Protein AF-A0A838VM88-F1 (afdb_monomer_lite)

Sequence (114 aa):
MNNPKVYLKPNAFLEPLFNQWYAWSYLISPATSAMYMANLQLKILQSFIATPQVHVSAMKNPANLGAPFISYDASKVGEIKELMEKTITKQSYILDFANAVKTLDKKLKEEAKG

Structure (mmCIF, N/CA/C/O backbone):
data_AF-A0A838VM88-F1
#
_entry.id   AF-A0A838VM88-F1
#
loop_
_atom_site.group_PDB
_atom_site.id
_atom_site.type_symbol
_atom_site.label_atom_id
_atom_site.label_alt_id
_atom_site.label_comp_id
_atom_site.label_asym_id
_atom_site.label_entity_id
_atom_site.label_seq_id
_atom_site.pdbx_PDB_ins_code
_atom_site.Cartn_x
_atom_site.Cartn_y
_atom_site.Cartn_z
_atom_site.occupancy
_atom_site.B_iso_or_equiv
_atom_site.auth_seq_id
_atom_site.auth_comp_id
_atom_site.auth_asym_id
_atom_site.auth_atom_id
_atom_site.pdbx_PDB_model_num
ATOM 1 N N . MET A 1 1 ? 10.326 -40.172 -16.518 1.00 56.88 1 MET A N 1
ATOM 2 C CA . MET A 1 1 ? 10.863 -38.829 -16.831 1.00 56.88 1 MET A CA 1
ATOM 3 C C . MET A 1 1 ? 11.637 -38.352 -15.617 1.00 56.88 1 MET A C 1
ATOM 5 O O . MET A 1 1 ? 11.064 -38.331 -14.536 1.00 56.88 1 MET A O 1
ATOM 9 N N . ASN A 1 2 ? 12.933 -38.080 -15.763 1.00 77.25 2 ASN A N 1
ATOM 10 C CA . ASN A 1 2 ? 13.800 -37.693 -14.651 1.00 77.25 2 ASN A CA 1
ATOM 11 C C . ASN A 1 2 ? 13.842 -36.158 -14.601 1.00 77.25 2 ASN A C 1
ATOM 13 O O . ASN A 1 2 ? 14.451 -35.548 -15.474 1.00 77.25 2 ASN A O 1
ATOM 17 N N . ASN A 1 3 ? 13.145 -35.535 -13.646 1.00 85.88 3 ASN A N 1
ATOM 18 C CA . ASN A 1 3 ? 13.198 -34.082 -13.468 1.00 85.88 3 ASN A CA 1
ATOM 19 C C . ASN A 1 3 ? 14.406 -33.741 -12.580 1.00 85.88 3 ASN A C 1
ATOM 21 O O . ASN A 1 3 ? 14.421 -34.154 -11.416 1.00 85.88 3 ASN A O 1
ATOM 25 N N . PRO A 1 4 ? 15.428 -33.032 -13.092 1.00 90.12 4 PRO A N 1
ATOM 26 C CA . PRO A 1 4 ? 16.599 -32.696 -12.297 1.00 90.12 4 PRO A CA 1
ATOM 27 C C . PRO A 1 4 ? 16.209 -31.765 -11.143 1.00 90.12 4 PRO A C 1
ATOM 29 O O . PRO A 1 4 ? 15.419 -30.836 -11.315 1.00 90.12 4 PRO A O 1
ATOM 32 N N . LYS A 1 5 ? 16.776 -32.003 -9.955 1.00 93.38 5 LYS A N 1
ATOM 33 C CA . LYS A 1 5 ? 16.647 -31.070 -8.829 1.00 93.38 5 LYS A CA 1
ATOM 34 C C . LYS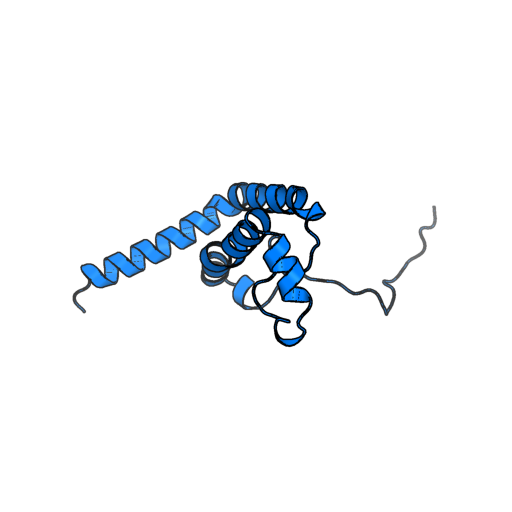 A 1 5 ? 17.394 -29.781 -9.174 1.00 93.38 5 LYS A C 1
ATOM 36 O O . LYS A 1 5 ? 18.547 -29.832 -9.592 1.00 93.38 5 LYS A O 1
ATOM 41 N N . VAL A 1 6 ? 16.738 -28.642 -8.983 1.00 95.19 6 VAL A N 1
ATOM 42 C CA . VAL A 1 6 ? 17.291 -27.307 -9.242 1.00 95.19 6 VAL A CA 1
ATOM 43 C C . VAL A 1 6 ? 17.239 -26.457 -7.974 1.00 95.19 6 VAL A C 1
ATOM 45 O O . VAL A 1 6 ? 16.429 -26.714 -7.084 1.00 95.19 6 VAL A O 1
ATOM 48 N N . TYR A 1 7 ? 18.099 -25.442 -7.904 1.00 95.31 7 TYR A N 1
ATOM 49 C CA . TYR A 1 7 ? 18.167 -24.475 -6.806 1.00 95.31 7 TYR A CA 1
ATOM 50 C C . TYR A 1 7 ? 17.987 -23.056 -7.345 1.00 95.31 7 TYR A C 1
ATOM 52 O O . TYR A 1 7 ? 18.224 -22.792 -8.527 1.00 95.31 7 TYR A O 1
ATOM 60 N N . LEU A 1 8 ? 17.586 -22.132 -6.471 1.00 96.06 8 LEU A N 1
ATOM 61 C CA . LEU A 1 8 ? 17.547 -20.714 -6.802 1.00 96.06 8 LEU A CA 1
ATOM 62 C C . LEU A 1 8 ? 18.973 -20.191 -7.041 1.00 96.06 8 LEU A C 1
ATOM 64 O O . LEU A 1 8 ? 19.915 -20.600 -6.361 1.00 96.06 8 LEU A O 1
ATOM 68 N N . LYS A 1 9 ? 19.141 -19.277 -8.002 1.00 97.12 9 LYS A N 1
ATOM 69 C CA . LYS A 1 9 ? 20.441 -18.640 -8.235 1.00 97.12 9 LYS A CA 1
ATOM 70 C C . LYS A 1 9 ? 20.849 -17.799 -7.013 1.00 97.12 9 LYS A C 1
ATOM 72 O O . LYS A 1 9 ? 19.992 -17.100 -6.476 1.00 97.12 9 LYS A O 1
ATOM 77 N N . PRO A 1 10 ? 22.139 -17.767 -6.626 1.00 96.19 10 PRO A N 1
ATOM 78 C CA . PRO A 1 10 ? 22.605 -16.953 -5.497 1.00 96.19 10 PRO A CA 1
ATOM 79 C C . PRO A 1 10 ? 22.342 -15.447 -5.639 1.00 96.19 10 PRO A C 1
ATOM 81 O O . PRO A 1 10 ? 22.275 -14.739 -4.644 1.00 96.19 10 PRO A O 1
ATOM 84 N N . ASN A 1 11 ? 22.199 -14.954 -6.871 1.00 97.00 11 ASN A N 1
ATOM 85 C CA . ASN A 1 11 ? 21.913 -13.554 -7.180 1.00 97.00 11 ASN A CA 1
ATOM 86 C C . ASN A 1 11 ? 20.428 -13.281 -7.469 1.00 97.00 11 ASN A C 1
ATOM 88 O O . ASN A 1 11 ? 20.092 -12.213 -7.977 1.00 97.00 11 ASN A O 1
ATOM 92 N N . ALA A 1 12 ? 19.544 -14.245 -7.215 1.00 96.69 12 ALA A N 1
ATOM 93 C CA . ALA A 1 12 ? 18.116 -13.998 -7.292 1.00 96.69 12 ALA A CA 1
ATOM 94 C C . ALA A 1 12 ? 17.678 -13.183 -6.071 1.00 96.69 12 ALA A C 1
ATOM 96 O O . ALA A 1 12 ? 17.923 -13.577 -4.931 1.00 96.69 12 ALA A O 1
ATOM 97 N N . PHE A 1 13 ? 17.009 -12.063 -6.321 1.00 95.31 13 PHE A N 1
ATOM 98 C CA . PHE A 1 13 ? 16.414 -11.236 -5.282 1.00 95.31 13 PHE A CA 1
ATOM 99 C C . PHE A 1 13 ? 14.914 -11.523 -5.188 1.00 95.31 13 PHE A C 1
ATOM 101 O O . PHE A 1 13 ? 14.242 -11.663 -6.210 1.00 95.31 13 PHE A O 1
ATOM 108 N N . LEU A 1 14 ? 14.403 -11.646 -3.964 1.00 94.88 14 LEU A N 1
ATOM 109 C CA . LEU A 1 14 ? 12.993 -11.905 -3.685 1.00 94.88 14 LEU A CA 1
ATOM 110 C C . LEU A 1 14 ? 12.427 -10.714 -2.919 1.00 94.88 14 LEU A C 1
ATOM 112 O O . LEU A 1 14 ? 12.812 -10.471 -1.777 1.00 94.88 14 LEU A O 1
ATOM 116 N N . GLU A 1 15 ? 11.497 -9.999 -3.540 1.00 95.88 15 GLU A N 1
ATOM 117 C CA . GLU A 1 15 ? 10.825 -8.864 -2.916 1.00 95.88 15 GLU A CA 1
ATOM 118 C C . GLU A 1 15 ? 9.505 -9.314 -2.294 1.00 95.88 15 GLU A C 1
ATOM 120 O O . GLU A 1 15 ? 8.606 -9.765 -3.012 1.00 95.88 15 GLU A O 1
ATOM 125 N N . PRO A 1 16 ? 9.346 -9.212 -0.964 1.00 96.44 16 PRO A N 1
ATOM 126 C CA . PRO A 1 16 ? 8.064 -9.473 -0.344 1.00 96.44 16 PRO A CA 1
ATOM 127 C C . PRO A 1 16 ? 7.136 -8.292 -0.629 1.00 96.44 16 PRO A C 1
ATOM 129 O O . PRO A 1 16 ? 7.481 -7.139 -0.371 1.00 96.44 16 PRO A O 1
ATOM 132 N N . LEU A 1 17 ? 5.941 -8.577 -1.143 1.00 96.25 17 LEU A N 1
ATOM 133 C CA . LEU A 1 17 ? 4.955 -7.554 -1.474 1.00 96.25 17 LEU A CA 1
ATOM 134 C C . LEU A 1 17 ? 3.665 -7.752 -0.679 1.00 96.25 17 LEU A C 1
ATOM 136 O O . LEU A 1 17 ? 3.136 -8.859 -0.590 1.00 96.25 17 LEU A O 1
ATOM 140 N N . PHE A 1 18 ? 3.109 -6.651 -0.180 1.00 94.88 18 PHE A N 1
ATOM 141 C CA . PHE A 1 18 ? 1.753 -6.575 0.353 1.00 94.88 18 PHE A CA 1
ATOM 142 C C . PHE A 1 18 ?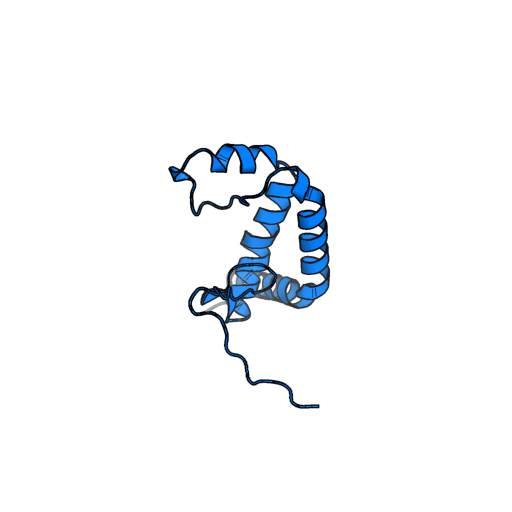 0.961 -5.558 -0.468 1.00 94.88 18 PHE A C 1
ATOM 144 O O . PHE A 1 18 ? 1.278 -4.371 -0.469 1.00 94.88 18 PHE A O 1
ATOM 151 N N . ASN A 1 19 ? -0.048 -6.022 -1.213 1.00 94.00 19 ASN A N 1
ATOM 152 C CA . ASN A 1 19 ? -0.809 -5.190 -2.159 1.00 94.00 19 ASN A CA 1
ATOM 153 C C . ASN A 1 19 ? 0.075 -4.403 -3.150 1.00 94.00 19 ASN A C 1
ATOM 155 O O . ASN A 1 19 ? -0.203 -3.249 -3.446 1.00 94.00 19 ASN A O 1
ATOM 159 N N . GLN A 1 20 ? 1.131 -5.044 -3.670 1.00 95.62 20 GLN A N 1
ATOM 160 C CA . GLN A 1 20 ? 2.124 -4.446 -4.585 1.00 95.62 20 GLN A CA 1
ATOM 161 C C . GLN A 1 20 ? 3.004 -3.342 -3.969 1.00 95.62 20 GLN A C 1
ATOM 163 O O . GLN A 1 20 ? 3.702 -2.639 -4.691 1.00 95.62 20 GLN A O 1
ATOM 168 N N . TRP A 1 21 ? 3.029 -3.223 -2.641 1.00 95.94 21 TRP A N 1
ATOM 169 C CA . TRP A 1 21 ? 4.000 -2.403 -1.915 1.00 95.94 21 TRP A CA 1
ATOM 170 C C . TRP A 1 21 ? 5.048 -3.288 -1.258 1.00 95.94 21 TRP A C 1
ATOM 172 O O . TRP A 1 21 ? 4.704 -4.361 -0.759 1.00 95.94 21 TRP A O 1
ATOM 182 N N . TYR A 1 22 ? 6.299 -2.825 -1.207 1.00 95.62 22 TYR A N 1
ATOM 183 C CA . TYR A 1 22 ? 7.360 -3.507 -0.468 1.00 95.62 22 TYR A CA 1
ATOM 184 C C . TYR A 1 22 ? 6.922 -3.756 0.979 1.00 95.62 22 TYR A C 1
ATOM 186 O O . TYR A 1 22 ? 6.489 -2.835 1.680 1.00 95.62 22 TYR A O 1
ATOM 194 N N . ALA A 1 23 ? 6.979 -5.011 1.413 1.00 96.50 23 ALA A N 1
ATOM 195 C CA . ALA A 1 23 ? 6.497 -5.413 2.721 1.00 96.50 23 ALA A CA 1
ATOM 196 C C . ALA A 1 23 ? 7.496 -5.025 3.817 1.00 96.50 23 ALA A C 1
ATOM 198 O O . ALA A 1 23 ? 8.693 -5.287 3.731 1.00 96.50 23 ALA A O 1
ATOM 199 N N . TRP A 1 24 ? 6.975 -4.426 4.883 1.00 96.69 24 TRP A N 1
ATOM 200 C CA . TRP A 1 24 ? 7.731 -4.003 6.060 1.00 96.69 24 TRP A CA 1
ATOM 201 C C . TRP A 1 24 ? 6.841 -4.098 7.305 1.00 96.69 24 TRP A C 1
ATOM 203 O O . TRP A 1 24 ? 5.629 -4.282 7.187 1.00 96.69 24 TRP A O 1
ATOM 213 N N . SER A 1 25 ? 7.420 -3.995 8.506 1.00 97.25 25 SER A N 1
ATOM 214 C CA . SER A 1 25 ? 6.775 -4.404 9.768 1.00 97.25 25 SER A CA 1
ATOM 215 C C . SER A 1 25 ? 5.396 -3.782 10.027 1.00 97.25 25 SER A C 1
ATOM 217 O O . SER A 1 25 ? 4.507 -4.449 10.553 1.00 97.25 25 SER A O 1
ATOM 219 N N . TYR A 1 26 ? 5.171 -2.533 9.608 1.00 96.62 26 TYR A N 1
ATOM 220 C CA . TYR A 1 26 ? 3.881 -1.852 9.775 1.00 96.62 26 TYR A CA 1
ATOM 221 C C . TYR A 1 26 ? 2.761 -2.394 8.877 1.00 96.62 26 TYR A C 1
ATOM 223 O O . TYR A 1 26 ? 1.590 -2.105 9.130 1.00 96.62 26 TYR A O 1
ATOM 231 N N . LEU A 1 27 ? 3.090 -3.187 7.856 1.00 96.31 27 LEU A N 1
ATOM 232 C CA . LEU A 1 27 ? 2.112 -3.840 6.985 1.00 96.31 27 LEU A CA 1
ATOM 233 C C . LEU A 1 27 ? 1.695 -5.231 7.487 1.00 96.31 27 LEU A C 1
ATOM 235 O O . LEU A 1 27 ? 0.818 -5.841 6.888 1.00 96.31 27 LEU A O 1
ATOM 239 N N . ILE A 1 28 ? 2.286 -5.719 8.585 1.00 93.56 28 ILE A N 1
ATOM 240 C CA . ILE A 1 28 ? 1.944 -7.022 9.174 1.00 93.56 28 ILE A CA 1
ATOM 241 C C . ILE A 1 28 ? 0.661 -6.921 10.009 1.00 93.56 28 ILE A C 1
ATOM 243 O O . ILE A 1 28 ? -0.243 -7.739 9.858 1.00 93.56 28 ILE A O 1
ATOM 247 N N . SER A 1 29 ? 0.561 -5.920 10.893 1.00 95.50 29 SER A N 1
ATOM 248 C CA . SER A 1 29 ? -0.632 -5.741 11.731 1.00 95.50 29 SER A CA 1
ATOM 249 C C . SER A 1 29 ? -1.810 -5.205 10.904 1.00 95.50 29 SER A C 1
ATOM 251 O O . SER A 1 29 ? -1.641 -4.224 10.167 1.00 95.50 29 SER A O 1
ATOM 253 N N . PRO A 1 30 ? -3.026 -5.770 11.042 1.00 92.88 30 PRO A N 1
ATOM 254 C CA . PRO A 1 30 ? -4.209 -5.285 10.331 1.00 92.88 30 PRO A CA 1
ATOM 255 C C . PRO A 1 30 ? -4.525 -3.812 10.616 1.00 92.88 30 PRO A C 1
ATOM 257 O O . PRO A 1 30 ? -4.896 -3.074 9.711 1.00 92.88 30 PRO A O 1
ATOM 260 N N . ALA A 1 31 ? -4.334 -3.356 11.858 1.00 95.19 31 ALA A N 1
ATOM 261 C CA . ALA A 1 31 ? -4.638 -1.979 12.252 1.00 95.19 31 ALA A CA 1
ATOM 262 C C . ALA A 1 31 ? -3.720 -0.967 11.568 1.00 95.19 31 ALA A C 1
ATOM 264 O O . ALA A 1 31 ? -4.189 -0.006 10.961 1.00 95.19 31 ALA A O 1
ATOM 265 N N . THR A 1 32 ? -2.409 -1.191 11.616 1.00 96.81 32 THR A N 1
ATOM 266 C CA . THR A 1 32 ? -1.451 -0.258 11.016 1.00 96.81 32 THR A CA 1
ATOM 267 C C . THR A 1 32 ? -1.448 -0.352 9.496 1.00 96.81 32 THR A C 1
ATOM 269 O O . THR A 1 32 ? -1.412 0.683 8.832 1.00 96.81 32 THR A O 1
ATOM 272 N N . SER A 1 33 ? -1.557 -1.557 8.928 1.00 97.00 33 SER A N 1
ATOM 273 C CA . SER A 1 33 ? -1.629 -1.742 7.473 1.00 97.00 33 SER A CA 1
ATOM 274 C C . SER A 1 33 ? -2.849 -1.038 6.872 1.00 97.00 33 SER A C 1
ATOM 276 O O . SER A 1 33 ? -2.710 -0.360 5.853 1.00 97.00 33 SER A O 1
ATOM 278 N N . ALA A 1 34 ? -4.006 -1.090 7.543 1.00 97.31 34 ALA A N 1
ATOM 279 C CA . ALA A 1 34 ? -5.204 -0.353 7.146 1.00 97.31 34 ALA A CA 1
ATOM 280 C C . ALA A 1 34 ? -4.967 1.163 7.106 1.00 97.31 34 ALA A C 1
ATOM 282 O O . ALA A 1 34 ? -5.343 1.835 6.141 1.00 97.31 34 ALA A O 1
ATOM 283 N N . MET A 1 35 ? -4.274 1.706 8.113 1.00 97.88 35 MET A N 1
ATOM 284 C CA . MET A 1 35 ? -3.938 3.131 8.152 1.00 97.88 35 MET A CA 1
ATOM 285 C C . MET A 1 35 ? -2.965 3.537 7.047 1.00 97.88 35 MET A C 1
ATOM 287 O O . MET A 1 35 ? -3.171 4.582 6.429 1.00 97.88 35 MET A O 1
ATOM 291 N N . TYR A 1 36 ? -1.942 2.731 6.760 1.00 97.81 36 TYR A N 1
ATOM 292 C CA . TYR A 1 36 ? -1.014 3.005 5.657 1.00 97.81 36 TYR A CA 1
ATOM 293 C C . TYR A 1 36 ? -1.699 2.918 4.295 1.00 97.81 36 TYR A C 1
ATOM 295 O O . TYR A 1 36 ? -1.469 3.774 3.439 1.00 97.81 36 TYR A O 1
ATOM 303 N N . MET A 1 37 ? -2.583 1.939 4.104 1.00 97.12 37 MET A N 1
ATOM 304 C CA . MET A 1 37 ? -3.327 1.793 2.859 1.00 97.12 37 MET A CA 1
ATOM 305 C C . MET A 1 37 ? -4.219 3.009 2.597 1.00 97.12 37 MET A C 1
ATOM 307 O O . MET A 1 37 ? -4.098 3.657 1.554 1.00 97.12 37 MET A O 1
ATOM 311 N N . ALA A 1 38 ? -5.062 3.362 3.571 1.00 97.00 38 ALA A N 1
ATOM 312 C CA . ALA A 1 38 ? -6.041 4.434 3.431 1.00 97.00 38 ALA A CA 1
ATOM 313 C C . ALA A 1 38 ? -5.407 5.835 3.391 1.00 97.00 38 ALA A C 1
ATOM 315 O O . ALA A 1 38 ? -5.909 6.723 2.702 1.00 97.00 38 ALA A O 1
ATOM 316 N N . ASN A 1 39 ? -4.322 6.065 4.141 1.00 96.62 39 ASN A N 1
ATOM 317 C CA . ASN A 1 39 ? -3.798 7.419 4.351 1.00 96.62 39 ASN A CA 1
ATOM 318 C C . ASN A 1 39 ? -2.503 7.731 3.596 1.00 96.62 39 ASN A C 1
ATOM 320 O O . ASN A 1 39 ? -2.174 8.914 3.505 1.00 96.62 39 ASN A O 1
ATOM 324 N N . LEU A 1 40 ? -1.805 6.726 3.055 1.00 96.88 40 LEU A N 1
ATOM 325 C CA . LEU A 1 40 ? -0.557 6.910 2.309 1.00 96.88 40 LEU A CA 1
ATOM 326 C C . LEU A 1 40 ? -0.628 6.269 0.920 1.00 96.88 40 LEU A C 1
ATOM 328 O O . LEU A 1 40 ? -0.596 6.979 -0.079 1.00 96.88 40 LEU A O 1
ATOM 332 N N . GLN A 1 41 ? -0.760 4.944 0.848 1.00 97.50 41 GLN A N 1
ATOM 333 C CA . GLN A 1 41 ? -0.606 4.186 -0.398 1.00 97.50 41 GLN A CA 1
ATOM 334 C C . GLN A 1 41 ? -1.617 4.613 -1.467 1.00 97.50 41 GLN A C 1
ATOM 336 O O . GLN A 1 41 ? -1.221 4.963 -2.578 1.00 97.50 41 GLN A O 1
ATOM 341 N N . LEU A 1 42 ? -2.911 4.669 -1.127 1.00 97.62 42 LEU A N 1
ATOM 342 C CA . LEU A 1 42 ? -3.940 5.122 -2.070 1.00 97.62 42 LEU A CA 1
ATOM 343 C C . LEU A 1 42 ? -3.719 6.572 -2.516 1.00 97.62 42 LEU A C 1
ATOM 345 O O . LEU A 1 42 ? -3.914 6.880 -3.688 1.00 97.62 42 LEU A O 1
ATOM 349 N N . LYS A 1 43 ? -3.257 7.451 -1.619 1.00 97.81 43 LYS A N 1
ATOM 350 C CA . LYS A 1 43 ? -2.976 8.853 -1.965 1.00 97.81 43 LYS A CA 1
ATOM 351 C C . LYS A 1 43 ? -1.794 8.984 -2.921 1.00 97.81 43 LYS A C 1
ATOM 353 O O . LYS A 1 43 ? -1.838 9.819 -3.816 1.00 97.81 43 LYS A O 1
ATOM 358 N N . ILE A 1 44 ? -0.764 8.152 -2.766 1.00 97.94 44 ILE A N 1
ATOM 359 C CA . ILE A 1 44 ? 0.380 8.122 -3.686 1.00 97.94 44 ILE A CA 1
ATOM 360 C C . ILE A 1 44 ? -0.064 7.659 -5.080 1.00 97.94 44 ILE A C 1
ATOM 362 O O . ILE A 1 44 ? 0.309 8.289 -6.069 1.00 97.94 44 ILE A O 1
ATOM 366 N N . LEU A 1 45 ? -0.893 6.609 -5.168 1.00 98.25 45 LEU A N 1
ATOM 367 C CA . LEU A 1 45 ? -1.444 6.142 -6.448 1.00 98.25 45 LEU A CA 1
ATOM 368 C C . LEU A 1 45 ? -2.281 7.243 -7.114 1.00 98.25 45 LEU A C 1
ATOM 370 O O . LEU A 1 45 ? -2.062 7.559 -8.280 1.00 98.25 45 LEU A O 1
ATOM 374 N N . GLN A 1 46 ? -3.182 7.879 -6.357 1.00 98.31 46 GLN A N 1
ATOM 375 C CA . GLN A 1 46 ? -4.004 8.994 -6.840 1.00 98.31 46 GLN A CA 1
ATOM 376 C C . GLN A 1 46 ? -3.152 10.173 -7.324 1.00 98.31 46 GLN A C 1
ATOM 378 O O . GLN A 1 46 ? -3.412 10.706 -8.401 1.00 98.31 46 GLN A O 1
ATOM 383 N N . SER A 1 47 ? -2.118 10.549 -6.564 1.00 98.19 47 SER A N 1
ATOM 384 C CA . SER A 1 47 ? -1.181 11.618 -6.928 1.00 98.19 47 SER A CA 1
ATOM 385 C C . SER A 1 47 ? -0.490 11.326 -8.259 1.00 98.19 47 SER A C 1
ATOM 387 O O . SER A 1 47 ? -0.487 12.175 -9.148 1.00 98.19 47 SER A O 1
ATOM 389 N N . PHE A 1 48 ? 0.020 10.105 -8.443 1.00 98.31 48 PHE A N 1
ATOM 390 C CA . PHE A 1 48 ? 0.691 9.724 -9.686 1.00 98.31 48 PHE A CA 1
ATOM 391 C C . PHE A 1 48 ? -0.260 9.710 -10.883 1.00 98.31 48 PHE A C 1
ATOM 393 O O . PHE A 1 48 ? 0.111 10.175 -11.955 1.00 98.31 48 PHE A O 1
ATOM 400 N N . ILE A 1 49 ? -1.489 9.217 -10.706 1.00 98.38 49 ILE A N 1
ATOM 401 C CA . ILE A 1 49 ? -2.507 9.209 -11.767 1.00 98.38 49 ILE A CA 1
ATOM 402 C C . ILE A 1 49 ? -2.881 10.642 -12.169 1.00 98.38 49 ILE A C 1
ATOM 404 O O . ILE A 1 49 ? -3.042 10.922 -13.355 1.00 98.38 49 ILE A O 1
ATOM 408 N N . ALA A 1 50 ? -3.012 11.548 -11.197 1.00 98.25 50 ALA A N 1
ATOM 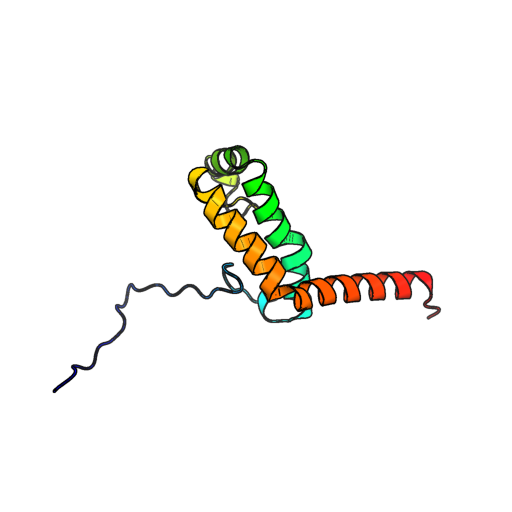409 C CA . ALA A 1 50 ? -3.402 12.930 -11.448 1.00 98.25 50 ALA A CA 1
ATOM 410 C C . ALA A 1 50 ? -2.283 13.751 -12.108 1.00 98.25 50 ALA A C 1
ATOM 412 O O . ALA A 1 50 ? -2.547 14.528 -13.025 1.00 98.25 50 ALA A O 1
ATOM 413 N N . THR A 1 51 ? -1.039 13.611 -11.640 1.00 97.50 51 THR A N 1
ATOM 414 C CA . THR A 1 51 ? 0.092 14.449 -12.073 1.00 97.50 51 THR A CA 1
ATOM 415 C C . THR A 1 51 ? 1.391 13.641 -12.249 1.00 97.50 51 THR A C 1
ATOM 417 O O . THR A 1 51 ? 2.407 13.922 -11.608 1.00 97.50 51 THR A O 1
ATOM 420 N N . PRO A 1 52 ? 1.444 12.671 -13.184 1.00 97.38 52 PRO A N 1
ATOM 421 C CA . PRO A 1 52 ? 2.590 11.759 -13.325 1.00 97.38 52 PRO A CA 1
ATOM 422 C C . PRO A 1 52 ? 3.910 12.491 -13.613 1.00 97.38 52 PRO A C 1
ATOM 424 O O . PRO A 1 52 ? 4.974 12.080 -13.157 1.00 97.38 52 PRO A O 1
ATOM 427 N N . GLN A 1 53 ? 3.856 13.630 -14.311 1.00 97.31 53 GLN A N 1
ATOM 428 C CA . GLN A 1 53 ? 5.048 14.423 -14.632 1.00 97.31 53 GLN A CA 1
ATOM 429 C C . GLN A 1 53 ? 5.721 15.042 -13.399 1.00 97.31 53 GLN A C 1
ATOM 431 O O . GLN A 1 53 ? 6.935 15.259 -13.412 1.00 97.31 53 GLN A O 1
ATOM 436 N N . VAL A 1 54 ? 4.967 15.291 -12.320 1.00 96.50 54 VAL A N 1
ATOM 437 C CA . VAL A 1 54 ? 5.527 15.763 -11.044 1.00 96.50 54 VAL A CA 1
ATOM 438 C C . VAL A 1 54 ? 6.375 14.663 -10.417 1.00 96.50 54 VAL A C 1
ATOM 440 O O . VAL A 1 54 ? 7.496 14.929 -9.998 1.00 96.50 54 VAL A O 1
ATOM 443 N N . HIS A 1 55 ? 5.888 13.422 -10.434 1.00 96.88 55 HIS A N 1
ATOM 444 C CA . HIS A 1 55 ? 6.629 12.262 -9.944 1.00 96.88 55 HIS A CA 1
ATOM 445 C C . HIS A 1 55 ? 7.905 12.020 -10.762 1.00 96.88 55 HIS A C 1
ATOM 447 O O . HIS A 1 55 ? 8.991 11.927 -10.191 1.00 96.88 55 HIS A O 1
ATOM 453 N N . VAL A 1 56 ? 7.801 12.027 -12.096 1.00 95.75 56 VAL A N 1
ATOM 454 C CA . VAL A 1 56 ? 8.957 11.875 -13.000 1.00 95.75 56 VAL A CA 1
ATOM 455 C C . VAL A 1 56 ? 10.002 12.966 -12.761 1.00 95.75 56 VAL A C 1
ATOM 457 O O . VAL A 1 56 ? 11.200 12.689 -12.724 1.00 95.75 56 VAL A O 1
ATOM 460 N N . SER A 1 57 ? 9.566 14.213 -12.584 1.00 95.25 57 SER A N 1
ATOM 461 C CA . SER A 1 57 ? 10.474 15.337 -12.343 1.00 95.25 57 SER A CA 1
ATOM 462 C C . SER A 1 57 ? 11.106 15.276 -10.954 1.00 95.25 57 SER A C 1
ATOM 464 O O . SER A 1 57 ? 12.303 15.526 -10.825 1.00 95.25 57 SER A O 1
ATOM 466 N N . ALA A 1 58 ? 10.340 14.894 -9.929 1.00 94.19 58 ALA A N 1
ATOM 467 C CA . ALA A 1 58 ? 10.831 14.769 -8.561 1.00 94.19 58 ALA A CA 1
ATOM 468 C C . ALA A 1 58 ? 11.935 13.711 -8.440 1.00 94.19 58 ALA A C 1
ATOM 470 O O . ALA A 1 58 ? 12.927 13.952 -7.752 1.00 94.19 58 ALA A O 1
ATOM 471 N N . MET A 1 59 ? 11.817 12.597 -9.167 1.00 91.56 59 MET A N 1
ATOM 472 C CA . MET A 1 59 ? 12.810 11.516 -9.164 1.00 91.56 59 MET A CA 1
ATOM 473 C C . MET A 1 59 ? 14.158 11.897 -9.796 1.00 91.56 59 MET A C 1
ATOM 475 O O . MET A 1 59 ? 15.143 11.195 -9.584 1.00 91.56 59 MET A O 1
ATOM 479 N N . LYS A 1 60 ? 14.247 13.018 -10.530 1.00 92.56 60 LYS A N 1
ATOM 480 C CA . LYS A 1 60 ? 15.529 13.523 -11.060 1.00 92.56 60 LYS A CA 1
ATOM 481 C C . LYS A 1 60 ? 16.437 14.093 -9.972 1.00 92.56 60 LYS A C 1
ATOM 483 O O . LYS A 1 60 ? 17.636 14.217 -10.199 1.00 92.56 60 LYS A O 1
ATOM 488 N N . ASN A 1 61 ? 15.880 14.468 -8.819 1.00 93.56 61 ASN A N 1
ATOM 489 C CA . ASN A 1 61 ? 16.650 14.959 -7.685 1.00 93.56 61 ASN A CA 1
ATOM 490 C C . ASN A 1 61 ? 16.922 13.805 -6.699 1.00 93.56 61 ASN A C 1
ATOM 492 O O . ASN A 1 61 ? 15.975 13.331 -6.069 1.00 93.56 61 ASN A O 1
ATOM 496 N N . PRO A 1 62 ? 18.187 13.388 -6.492 1.00 92.81 62 PRO A N 1
ATOM 497 C CA . PRO A 1 62 ? 18.533 12.326 -5.545 1.00 92.81 62 PRO A CA 1
ATOM 498 C C . PRO A 1 62 ? 18.076 12.589 -4.104 1.00 92.81 62 PRO A C 1
ATOM 500 O O . PRO A 1 62 ? 17.839 11.643 -3.359 1.00 92.81 62 PRO A O 1
ATOM 503 N N . ALA A 1 63 ? 17.899 13.855 -3.707 1.00 94.19 63 ALA A N 1
ATOM 504 C CA . ALA A 1 63 ? 17.389 14.208 -2.380 1.00 94.19 63 ALA A CA 1
ATOM 505 C C . ALA A 1 63 ? 15.928 13.771 -2.150 1.00 94.19 63 ALA A C 1
ATOM 507 O O . ALA A 1 63 ? 15.484 13.708 -1.008 1.00 94.19 63 ALA A O 1
ATOM 508 N N . ASN A 1 64 ? 15.186 13.454 -3.217 1.00 91.44 64 ASN A N 1
ATOM 509 C CA . ASN A 1 64 ? 13.809 12.963 -3.143 1.00 91.44 64 ASN A CA 1
ATOM 510 C C . ASN A 1 64 ? 13.718 11.430 -3.059 1.00 91.44 64 ASN A C 1
ATOM 512 O O . ASN A 1 64 ? 12.613 10.886 -3.049 1.00 91.44 64 ASN A O 1
ATOM 516 N N . LEU A 1 65 ? 14.842 10.709 -3.003 1.00 87.62 65 LEU A N 1
ATOM 517 C CA . LEU A 1 65 ? 14.815 9.263 -2.793 1.00 87.62 65 LEU A CA 1
ATOM 518 C C . LEU A 1 65 ? 14.187 8.943 -1.429 1.00 87.62 65 LEU A C 1
ATOM 520 O O . LEU A 1 65 ? 14.604 9.458 -0.396 1.00 87.62 65 LEU A O 1
ATOM 524 N N . GLY A 1 66 ? 13.158 8.095 -1.440 1.00 85.56 66 GLY A N 1
ATOM 525 C CA . GLY A 1 66 ? 12.367 7.761 -0.251 1.00 85.56 66 GLY A CA 1
ATOM 526 C C . GLY A 1 66 ? 11.189 8.706 0.023 1.00 85.56 66 GLY A C 1
ATOM 527 O O . GLY A 1 66 ? 10.373 8.414 0.895 1.00 85.56 66 GLY A O 1
ATOM 528 N N . ALA A 1 67 ? 11.050 9.798 -0.733 1.00 92.06 67 ALA A N 1
ATOM 529 C CA . ALA A 1 67 ? 9.853 10.635 -0.711 1.00 92.06 67 ALA A CA 1
ATOM 530 C C . ALA A 1 67 ? 8.665 9.905 -1.391 1.00 92.06 67 ALA A C 1
ATOM 532 O O . ALA A 1 67 ? 8.878 8.909 -2.088 1.00 92.06 67 ALA A O 1
ATOM 533 N N . PRO A 1 68 ? 7.405 10.357 -1.212 1.00 94.00 68 PRO A N 1
ATOM 534 C CA . PRO A 1 68 ? 6.206 9.652 -1.688 1.00 94.00 68 PRO A CA 1
ATOM 535 C C . PRO A 1 68 ? 5.979 9.786 -3.209 1.00 94.00 68 PRO A C 1
ATOM 537 O O . PRO A 1 68 ? 4.888 10.129 -3.666 1.00 94.00 68 PRO A O 1
ATOM 540 N N . PHE A 1 69 ? 7.008 9.496 -4.007 1.00 95.50 69 PHE A N 1
ATOM 541 C CA . PHE A 1 69 ? 6.964 9.512 -5.461 1.00 95.50 69 PHE A CA 1
ATOM 542 C C . PHE A 1 69 ? 7.122 8.102 -6.030 1.00 95.50 69 PHE A C 1
ATOM 544 O O . PHE A 1 69 ? 8.084 7.396 -5.750 1.00 95.50 69 PHE A O 1
ATOM 551 N N . ILE A 1 70 ? 6.175 7.697 -6.876 1.00 95.25 70 ILE A N 1
ATOM 552 C CA . ILE A 1 70 ? 6.311 6.507 -7.714 1.00 95.25 70 ILE A CA 1
ATOM 553 C C . ILE A 1 70 ? 7.426 6.711 -8.749 1.00 95.25 70 ILE A C 1
ATOM 555 O O . ILE A 1 70 ? 7.408 7.671 -9.516 1.00 95.25 70 ILE A O 1
ATOM 559 N N . SER A 1 71 ? 8.370 5.768 -8.784 1.00 93.19 71 SER A N 1
ATOM 560 C CA . SER A 1 71 ? 9.530 5.761 -9.683 1.00 93.19 71 SER A CA 1
ATOM 561 C C . SER A 1 71 ? 9.221 5.098 -11.035 1.00 93.19 71 SER A C 1
ATOM 563 O O . SER A 1 71 ? 9.979 4.250 -11.509 1.00 93.19 71 SER A O 1
ATOM 565 N N . TYR A 1 72 ? 8.103 5.480 -11.652 1.00 95.00 72 TYR A N 1
ATOM 566 C CA . TYR A 1 72 ? 7.728 5.070 -13.007 1.00 95.00 72 TYR A CA 1
ATOM 567 C C . TYR A 1 72 ? 7.553 6.282 -13.916 1.00 95.00 72 TYR A C 1
ATOM 569 O O . TYR A 1 72 ? 7.296 7.397 -13.458 1.00 95.00 72 TYR A O 1
ATOM 577 N N . ASP A 1 73 ? 7.680 6.055 -15.218 1.00 95.06 73 ASP A N 1
ATOM 578 C CA . ASP A 1 73 ? 7.364 7.052 -16.228 1.00 95.06 73 ASP A CA 1
ATOM 579 C C . ASP A 1 73 ? 5.844 7.180 -16.443 1.00 95.06 73 ASP A C 1
ATOM 581 O O . ASP A 1 73 ? 5.052 6.321 -16.049 1.00 95.06 73 ASP A O 1
ATOM 585 N N . ALA A 1 74 ? 5.426 8.263 -17.100 1.00 96.69 74 ALA A N 1
ATOM 586 C CA . ALA A 1 74 ? 4.012 8.575 -17.289 1.00 96.69 74 ALA A CA 1
ATOM 587 C C . ALA A 1 74 ? 3.232 7.534 -18.123 1.00 96.69 74 ALA A C 1
ATOM 589 O O . ALA A 1 74 ? 2.004 7.518 -18.050 1.00 96.69 74 ALA A O 1
ATOM 590 N N . SER A 1 75 ? 3.892 6.646 -18.879 1.00 97.56 75 SER A N 1
ATOM 591 C CA . SER A 1 75 ? 3.197 5.570 -19.605 1.00 97.56 75 SER A CA 1
ATOM 592 C C . SER A 1 75 ? 2.533 4.560 -18.664 1.00 97.56 75 SER A C 1
ATOM 594 O O . SER A 1 75 ? 1.535 3.941 -19.032 1.00 97.56 75 SER A O 1
ATOM 596 N N . LYS A 1 76 ? 3.006 4.450 -17.415 1.00 97.75 76 LYS A N 1
ATOM 597 C CA . LYS A 1 76 ? 2.468 3.521 -16.410 1.00 97.75 76 LYS A CA 1
ATOM 598 C C . LYS A 1 76 ? 1.166 3.971 -15.753 1.00 97.75 76 LYS A C 1
ATOM 600 O O . LYS A 1 76 ? 0.618 3.228 -14.944 1.00 97.75 76 LYS A O 1
ATOM 605 N N . VAL A 1 77 ? 0.625 5.141 -16.100 1.00 98.38 77 VAL A N 1
ATOM 606 C CA . VAL A 1 77 ? -0.628 5.652 -15.509 1.00 98.38 77 VAL A CA 1
ATOM 607 C C . VAL A 1 77 ? -1.785 4.658 -15.644 1.00 98.38 77 VAL A C 1
ATOM 609 O O . VAL A 1 77 ? -2.534 4.486 -14.686 1.00 98.38 77 VAL A O 1
ATOM 612 N N . GLY A 1 78 ? -1.910 3.972 -16.787 1.00 98.44 78 GLY A N 1
ATOM 613 C CA . GLY A 1 78 ? -2.950 2.956 -16.996 1.00 98.44 78 GLY A CA 1
ATOM 614 C C . GLY A 1 78 ? -2.849 1.798 -15.998 1.00 98.44 78 GLY A C 1
ATOM 615 O O . GLY A 1 78 ? -3.789 1.543 -15.251 1.00 98.44 78 GLY A O 1
ATOM 616 N N . GLU A 1 79 ? -1.675 1.169 -15.910 1.00 98.38 79 GLU A N 1
ATOM 617 C CA . GLU A 1 79 ? -1.405 0.058 -14.982 1.00 98.38 79 GLU A CA 1
ATOM 618 C C . GLU A 1 79 ? -1.575 0.475 -13.510 1.00 98.38 79 GLU A C 1
ATOM 620 O O . GLU A 1 79 ? -2.115 -0.275 -12.696 1.00 98.38 79 GLU A O 1
ATOM 625 N N . ILE A 1 80 ? -1.154 1.693 -13.153 1.00 98.25 80 ILE A N 1
ATOM 626 C CA . ILE A 1 80 ? -1.306 2.224 -11.791 1.00 98.25 80 ILE A CA 1
ATOM 627 C C . ILE A 1 80 ? -2.778 2.496 -11.454 1.00 98.25 80 ILE A C 1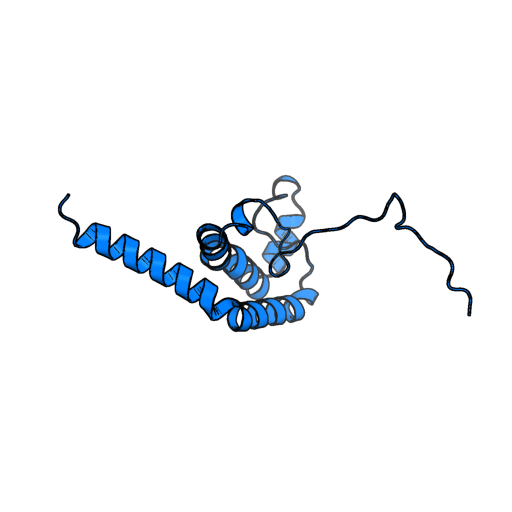
ATOM 629 O O . ILE A 1 80 ? -3.200 2.259 -10.318 1.00 98.25 80 ILE A O 1
ATOM 633 N N . LYS A 1 81 ? -3.581 2.937 -12.427 1.00 98.62 81 LYS A N 1
ATOM 634 C CA . LYS A 1 81 ? -5.030 3.088 -12.258 1.00 98.62 81 LYS A CA 1
ATOM 635 C C . LYS A 1 81 ? -5.704 1.736 -12.026 1.00 98.62 81 LYS A C 1
ATOM 637 O O . LYS A 1 81 ? -6.449 1.603 -11.057 1.00 98.62 81 LYS A O 1
ATOM 642 N N . GLU A 1 82 ? -5.378 0.727 -12.830 1.00 98.50 82 GLU A N 1
ATOM 643 C CA . GLU A 1 82 ? -5.882 -0.641 -12.642 1.00 98.50 82 GLU A CA 1
ATOM 644 C C . GLU A 1 82 ? -5.481 -1.217 -11.276 1.00 98.50 82 GLU A C 1
ATOM 646 O O . GLU A 1 82 ? -6.296 -1.838 -10.586 1.00 98.50 82 GLU A O 1
ATOM 651 N N . LEU A 1 83 ? -4.240 -0.975 -10.838 1.00 98.19 83 LEU A N 1
ATOM 652 C CA . LEU A 1 83 ? -3.771 -1.371 -9.512 1.00 98.19 83 LEU A CA 1
ATOM 653 C C . LEU A 1 83 ? -4.580 -0.695 -8.400 1.00 98.19 83 LEU A C 1
ATOM 655 O O . LEU A 1 83 ? -4.973 -1.362 -7.438 1.00 98.19 83 LEU A O 1
ATOM 659 N N . MET A 1 84 ? -4.835 0.609 -8.516 1.00 98.38 84 MET A N 1
ATOM 660 C CA . MET A 1 84 ? -5.621 1.359 -7.538 1.00 98.38 84 MET A CA 1
ATOM 661 C C . MET A 1 84 ? -7.055 0.826 -7.455 1.00 98.38 84 MET A C 1
ATOM 663 O O . MET A 1 84 ? -7.528 0.536 -6.356 1.00 98.38 84 MET A O 1
ATOM 667 N N . GLU A 1 85 ? -7.721 0.637 -8.594 1.00 98.38 85 GLU A N 1
ATOM 668 C CA . GLU A 1 85 ? -9.088 0.107 -8.664 1.00 98.38 85 GLU A CA 1
ATOM 669 C C . GLU A 1 85 ? -9.167 -1.299 -8.060 1.00 98.38 85 GLU A C 1
ATOM 671 O O . GLU A 1 85 ? -9.958 -1.547 -7.147 1.00 98.38 85 GLU A O 1
ATOM 676 N N . LYS A 1 86 ? -8.260 -2.198 -8.463 1.00 98.06 86 LYS A N 1
ATOM 677 C CA . LYS A 1 86 ? -8.151 -3.548 -7.893 1.00 98.06 86 LYS A CA 1
ATOM 678 C C . LYS A 1 86 ? -7.920 -3.517 -6.385 1.00 98.06 86 LYS A C 1
ATOM 680 O O . LYS A 1 86 ? -8.474 -4.356 -5.675 1.00 98.06 86 LYS A O 1
ATOM 685 N N . THR A 1 87 ? -7.101 -2.588 -5.895 1.00 96.94 87 THR A N 1
ATOM 686 C CA . THR A 1 87 ? -6.823 -2.442 -4.460 1.00 96.94 87 THR A CA 1
ATOM 687 C C . THR A 1 87 ? -8.080 -2.017 -3.713 1.00 96.94 87 THR A C 1
ATOM 689 O O . THR A 1 87 ? -8.442 -2.674 -2.743 1.00 96.94 87 THR A O 1
ATOM 692 N N . ILE A 1 88 ? -8.791 -0.995 -4.195 1.00 97.75 88 ILE A N 1
ATOM 693 C CA . ILE A 1 88 ? -10.042 -0.517 -3.584 1.00 97.75 88 ILE A CA 1
ATOM 694 C C . ILE A 1 88 ? -11.087 -1.637 -3.539 1.00 97.75 88 ILE A C 1
ATOM 696 O O . ILE A 1 88 ? -11.701 -1.859 -2.498 1.00 97.75 88 ILE A O 1
ATOM 700 N N . THR A 1 89 ? -11.254 -2.386 -4.632 1.00 97.94 89 THR A N 1
ATOM 701 C CA . THR A 1 89 ? -12.228 -3.484 -4.686 1.00 97.94 89 THR A CA 1
ATOM 702 C C . THR A 1 89 ? -11.838 -4.648 -3.778 1.00 97.94 89 THR A C 1
ATOM 704 O O . THR A 1 89 ? -12.679 -5.159 -3.043 1.00 97.94 89 THR A O 1
ATOM 707 N N . LYS A 1 90 ? -10.576 -5.095 -3.814 1.00 97.31 90 LYS A N 1
ATOM 708 C CA . LYS A 1 90 ? -10.144 -6.283 -3.058 1.00 97.31 90 LYS A CA 1
ATOM 709 C C . LYS A 1 90 ? -9.914 -6.018 -1.576 1.00 97.31 90 LYS A C 1
ATOM 711 O O . LYS A 1 90 ? -9.953 -6.968 -0.806 1.00 97.31 90 LYS A O 1
ATOM 716 N N . GLN A 1 91 ? -9.644 -4.774 -1.192 1.00 96.44 91 GLN A N 1
ATOM 717 C CA . GLN A 1 91 ? -9.308 -4.386 0.179 1.00 96.44 91 GLN A CA 1
ATOM 718 C C . GLN A 1 91 ? -10.385 -3.502 0.816 1.00 96.44 91 GLN A C 1
ATOM 720 O O . GLN A 1 91 ? -10.105 -2.803 1.787 1.00 96.44 91 GLN A O 1
ATOM 725 N N . SER A 1 92 ? -11.620 -3.534 0.305 1.00 97.00 92 SER A N 1
ATOM 726 C CA . SER A 1 92 ? -12.741 -2.752 0.845 1.00 97.00 92 SER A CA 1
ATOM 727 C C . SER A 1 92 ? -12.899 -2.934 2.356 1.00 97.00 92 SER A C 1
ATOM 729 O O . SER A 1 92 ? -12.944 -1.952 3.085 1.00 97.00 92 SER A O 1
ATOM 731 N N . TYR A 1 93 ? -12.825 -4.173 2.847 1.00 96.62 93 TYR A N 1
ATOM 732 C CA . TYR A 1 93 ? -12.908 -4.491 4.276 1.00 96.62 93 TYR A CA 1
ATOM 733 C C . TYR A 1 93 ? -11.785 -3.857 5.119 1.00 96.62 93 TYR A C 1
ATOM 735 O O . TYR A 1 93 ? -12.019 -3.448 6.256 1.00 96.62 93 TYR A O 1
ATOM 743 N N . ILE A 1 94 ? -10.567 -3.741 4.577 1.00 96.00 94 ILE A N 1
ATOM 744 C CA . ILE A 1 94 ? -9.449 -3.053 5.243 1.00 96.00 94 ILE A CA 1
ATOM 745 C C . ILE A 1 94 ? -9.701 -1.543 5.289 1.00 96.00 94 ILE A C 1
ATOM 747 O O . ILE A 1 94 ? -9.411 -0.898 6.298 1.00 96.00 94 ILE A O 1
ATOM 751 N N . LEU A 1 95 ? -10.255 -0.971 4.219 1.00 96.88 95 LEU A N 1
ATOM 752 C CA . LEU A 1 95 ? -10.604 0.450 4.164 1.00 96.88 95 LEU A CA 1
ATOM 753 C C . LEU A 1 95 ? -11.764 0.781 5.113 1.00 96.88 95 LEU A C 1
ATOM 755 O O . LEU A 1 95 ? -11.703 1.782 5.830 1.00 96.88 95 LEU A O 1
ATOM 759 N N . ASP A 1 96 ? -12.767 -0.091 5.190 1.00 97.81 96 ASP A N 1
ATOM 760 C CA . ASP A 1 96 ? -13.872 0.015 6.141 1.00 97.81 96 ASP A CA 1
ATOM 761 C C . ASP A 1 96 ? -13.364 -0.064 7.580 1.00 97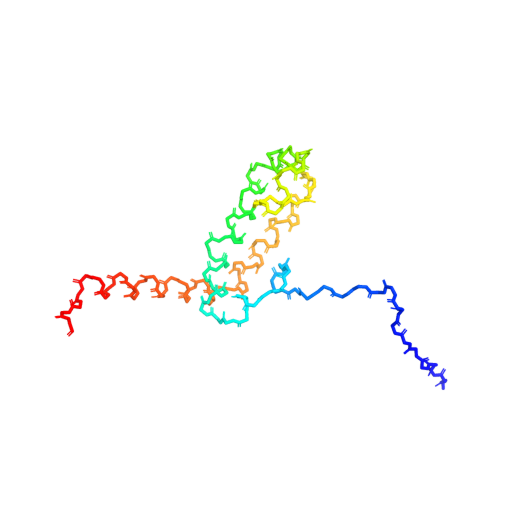.81 96 ASP A C 1
ATOM 763 O O . ASP A 1 96 ? -13.752 0.749 8.419 1.00 97.81 96 ASP A O 1
ATOM 767 N N . PHE A 1 97 ? -12.424 -0.970 7.864 1.00 97.94 97 PHE A N 1
ATOM 768 C CA . PHE A 1 97 ? -11.775 -1.038 9.170 1.00 97.94 97 PHE A CA 1
ATOM 769 C C . PHE A 1 97 ? -11.010 0.249 9.505 1.00 97.94 97 PHE A C 1
ATOM 771 O O . PHE A 1 97 ? -11.133 0.765 10.619 1.00 97.94 97 PHE A O 1
ATOM 778 N N . ALA A 1 98 ? -10.278 0.825 8.544 1.00 97.69 98 ALA A N 1
ATOM 779 C CA . ALA A 1 98 ? -9.600 2.103 8.751 1.00 97.69 98 ALA A CA 1
ATOM 780 C C . ALA A 1 98 ? -10.589 3.227 9.111 1.00 97.69 98 ALA A C 1
ATOM 782 O O . ALA A 1 98 ? -10.318 4.041 9.999 1.00 97.69 98 ALA A O 1
ATOM 783 N N . ASN A 1 99 ? -11.749 3.257 8.453 1.00 97.56 99 ASN A N 1
ATOM 784 C CA . ASN A 1 99 ? -12.817 4.204 8.763 1.00 97.56 99 ASN A CA 1
ATOM 785 C C . ASN A 1 99 ? -13.440 3.933 10.139 1.00 97.56 99 ASN A C 1
ATOM 787 O O . ASN A 1 99 ? -13.641 4.873 10.906 1.00 97.56 99 ASN A O 1
ATOM 791 N N . ALA A 1 100 ? -13.685 2.671 10.490 1.00 98.25 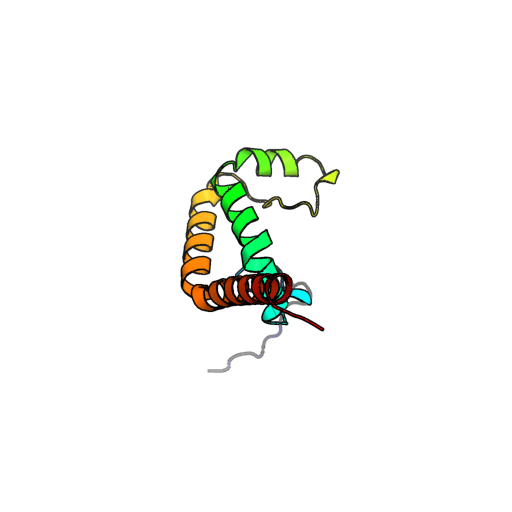100 ALA A N 1
ATOM 792 C CA . ALA A 1 100 ? -14.248 2.287 11.782 1.00 98.25 100 ALA A CA 1
ATOM 793 C C . ALA A 1 100 ? -13.351 2.714 12.954 1.00 98.25 100 ALA A C 1
ATOM 795 O O . ALA A 1 100 ? -13.850 3.274 13.929 1.00 98.25 100 ALA A O 1
ATOM 796 N N . VAL A 1 101 ? -12.030 2.535 12.840 1.00 97.00 101 VAL A N 1
ATOM 797 C CA . VAL A 1 101 ? -11.068 2.995 13.857 1.00 97.00 101 VAL A CA 1
ATOM 798 C C . VAL A 1 101 ? -11.112 4.518 14.017 1.00 97.00 101 VAL A C 1
ATOM 800 O O . VAL A 1 101 ? -11.124 5.009 15.143 1.00 97.00 101 VAL A O 1
ATOM 803 N N . LYS A 1 102 ? -11.196 5.278 12.916 1.00 95.31 102 LYS A N 1
ATOM 804 C CA . LYS A 1 102 ? -11.338 6.746 12.975 1.00 95.31 102 LYS A CA 1
ATOM 805 C C . LYS A 1 102 ? -12.651 7.173 13.631 1.00 95.31 102 LYS A C 1
ATOM 807 O O . LYS A 1 102 ? -12.658 8.101 14.434 1.00 95.31 102 LYS A O 1
ATOM 812 N N . THR A 1 103 ? -13.752 6.501 13.306 1.00 97.56 103 THR A N 1
ATOM 813 C CA . THR A 1 103 ? -15.058 6.758 13.925 1.00 97.56 103 THR A CA 1
ATOM 814 C C . THR A 1 103 ? -15.032 6.461 15.420 1.00 97.56 103 THR A C 1
ATOM 816 O O . THR A 1 103 ? -15.556 7.253 16.201 1.00 97.56 103 THR A O 1
ATOM 819 N N . LEU A 1 104 ? -14.399 5.360 15.828 1.00 97.31 104 LEU A N 1
ATOM 820 C CA . LEU A 1 104 ? -14.225 5.016 17.236 1.00 97.31 104 LEU A CA 1
ATOM 821 C C . LEU A 1 104 ? -13.417 6.088 17.977 1.00 97.31 104 LEU A C 1
ATOM 823 O O . LEU A 1 104 ? -13.875 6.581 19.002 1.00 97.31 104 LEU A O 1
ATOM 827 N N . ASP A 1 105 ? -12.257 6.480 17.446 1.00 96.56 105 ASP A N 1
ATOM 828 C CA . ASP A 1 105 ? -11.413 7.529 18.036 1.00 96.56 105 ASP A CA 1
ATOM 829 C C . ASP A 1 105 ? -12.181 8.850 18.199 1.00 96.56 105 ASP A C 1
ATOM 831 O O . ASP A 1 105 ? -12.145 9.470 19.263 1.00 96.56 105 ASP A O 1
ATOM 835 N N . LYS A 1 106 ? -12.952 9.243 17.178 1.00 97.62 106 LYS A N 1
ATOM 836 C CA . LYS A 1 106 ? -13.816 10.425 17.243 1.00 97.62 106 LYS A CA 1
ATOM 837 C C . LYS A 1 106 ? -14.861 10.306 18.358 1.00 97.62 106 LYS A C 1
ATOM 839 O O . LYS A 1 106 ? -14.976 11.216 19.173 1.00 97.62 106 LYS A O 1
ATOM 844 N N . LYS A 1 107 ? -15.583 9.184 18.424 1.00 98.12 107 LYS A N 1
ATOM 845 C CA . LYS A 1 107 ? -16.607 8.950 19.453 1.00 98.12 107 LYS A CA 1
ATOM 846 C C . LYS A 1 107 ? -16.034 8.988 20.860 1.00 98.12 107 LYS A C 1
ATOM 848 O O . LYS A 1 107 ? -16.620 9.608 21.736 1.00 98.12 107 LYS A O 1
ATOM 853 N N . LEU A 1 108 ? -14.878 8.366 21.077 1.00 97.88 108 LEU A N 1
ATOM 854 C CA . LEU A 1 108 ? -14.222 8.391 22.382 1.00 97.88 108 LEU A CA 1
ATOM 855 C C . LEU A 1 108 ? -13.851 9.820 22.792 1.00 97.88 108 LEU A C 1
ATOM 857 O O . LEU A 1 108 ? -14.094 10.200 23.931 1.00 97.88 108 LEU A O 1
ATOM 861 N N . LYS A 1 109 ? -13.334 10.637 21.869 1.00 97.12 109 LYS A N 1
ATOM 862 C CA . LYS A 1 109 ? -13.018 12.049 22.144 1.00 97.12 109 LYS A CA 1
ATOM 863 C C . LYS A 1 109 ? -14.244 12.890 22.492 1.00 97.12 109 LYS A C 1
ATOM 865 O O . LYS A 1 109 ? -14.127 13.824 23.276 1.00 97.12 109 LYS A O 1
ATOM 870 N N . GLU A 1 110 ? -15.387 12.590 21.884 1.00 97.62 110 GLU A N 1
ATOM 871 C CA . GLU A 1 110 ? -16.623 13.358 22.058 1.00 97.62 110 GLU A CA 1
ATOM 872 C C . GLU A 1 110 ? -17.436 12.909 23.281 1.00 97.62 110 GLU A C 1
ATOM 874 O O . GLU A 1 110 ? -18.085 13.733 23.924 1.00 97.62 110 GLU A O 1
ATOM 879 N N . GLU A 1 111 ? -17.419 11.613 23.603 1.00 97.00 111 GLU A N 1
ATOM 880 C CA . GLU A 1 111 ? -18.389 11.003 24.521 1.00 97.00 111 GLU A CA 1
ATOM 881 C C . GLU A 1 111 ? -17.760 10.425 25.806 1.00 97.00 111 GLU A C 1
ATOM 883 O O . GLU A 1 111 ? -18.477 10.232 26.794 1.00 97.00 111 GLU A O 1
ATOM 888 N N . ALA A 1 112 ? -16.452 10.133 25.836 1.00 94.06 112 ALA A N 1
ATOM 889 C CA . ALA A 1 112 ? -15.822 9.497 26.999 1.00 94.06 112 ALA A CA 1
ATOM 890 C C . ALA A 1 112 ? -15.701 10.454 28.199 1.00 94.06 112 ALA A C 1
ATOM 892 O O . ALA A 1 112 ? -15.438 11.645 28.045 1.00 94.06 112 ALA A O 1
ATOM 893 N N . LYS A 1 113 ? -15.870 9.917 29.417 1.00 94.25 113 LYS A N 1
ATOM 894 C CA . LYS A 1 113 ? -15.907 10.696 30.673 1.00 94.25 113 LYS A CA 1
ATOM 895 C C . LYS A 1 113 ? -14.803 10.356 31.686 1.00 94.25 113 LYS A C 1
ATOM 897 O O . LYS A 1 113 ? -14.836 10.899 32.787 1.00 94.25 113 LYS A O 1
ATOM 902 N N . GLY A 1 114 ? -13.839 9.512 31.314 1.00 80.06 114 GLY A N 1
ATOM 903 C CA . GLY A 1 114 ? -12.801 8.991 32.214 1.00 80.06 114 GLY A CA 1
ATOM 904 C C . GLY A 1 114 ? -12.980 7.512 32.494 1.00 80.06 114 GLY A C 1
ATOM 905 O O . GLY A 1 114 ? -14.073 7.142 32.973 1.00 80.06 114 GLY A O 1
#

Radius of gyration: 19.3 Å; chains: 1; bounding box: 41×55×52 Å

Secondary structure (DSSP, 8-state):
---------TT-----EETTEE--GGGTSHHHHHHHIIIIIHHHHHHHHH-HHHHHHHTTSGGGTTSS---S-GGGHHHHHHHHHHHHHHTHHHHHHHHHHHHHHHHHHHH---

Foldseek 3Di:
DDDDDDDDDPPDDDFDDDLNDGDDDLCPDLQSVLCCVQPQVLVLLVCCLVCVVVLCVLVVDPVCVVPSGDPDHNVCSVVSVVSSVCCCVVCVVSPVSNVVVVVVVVCCVVPPDD

pLDDT: mean 95.46, std 4.91, range [56.88, 98.62]